Protein AF-A0A353WF46-F1 (afdb_monomer_lite)

Secondary structure (DSSP, 8-state):
----------HHHHHHHHTT--HHHHHHHHHHTTPPPHHHHHHHHHHTTSS-HHHHHHHH--

Radius of gyration: 14.26 Å; chains: 1; bounding box: 34×16×36 Å

Structure (mmCIF, N/CA/C/O backbone):
data_AF-A0A353WF46-F1
#
_entry.id   AF-A0A353WF46-F1
#
loop_
_atom_site.group_PDB
_atom_site.id
_atom_site.type_symbol
_atom_site.label_atom_id
_atom_site.label_alt_id
_atom_site.label_comp_id
_atom_site.label_asym_id
_atom_site.label_entity_id
_atom_site.label_seq_id
_atom_site.pdbx_PDB_ins_code
_atom_site.Cartn_x
_atom_site.Cartn_y
_atom_site.Cartn_z
_atom_site.occupancy
_atom_site.B_iso_or_equiv
_atom_site.auth_seq_id
_atom_site.auth_comp_id
_atom_site.auth_asym_id
_atom_site.auth_atom_id
_atom_site.pdbx_PDB_model_num
ATOM 1 N N . MET A 1 1 ? -9.588 -9.945 10.045 1.00 63.75 1 MET A N 1
ATOM 2 C CA . MET A 1 1 ? -9.424 -8.844 9.071 1.00 63.75 1 MET A CA 1
ATOM 3 C C . MET A 1 1 ? -7.979 -8.845 8.599 1.00 63.75 1 MET A C 1
ATOM 5 O O . MET A 1 1 ? -7.131 -9.246 9.379 1.00 63.75 1 MET A O 1
ATOM 9 N N . VAL A 1 2 ? -7.702 -8.421 7.364 1.00 81.56 2 VAL A N 1
ATOM 10 C CA . VAL A 1 2 ? -6.335 -8.194 6.863 1.00 81.56 2 VAL A CA 1
ATOM 11 C C . VAL A 1 2 ? -6.198 -6.719 6.491 1.00 81.56 2 VAL A C 1
ATOM 13 O O . VAL A 1 2 ? -7.112 -6.201 5.849 1.00 81.56 2 VAL A O 1
ATOM 16 N N . ILE A 1 3 ? -5.113 -6.058 6.896 1.00 84.56 3 ILE A N 1
ATOM 17 C CA . ILE A 1 3 ? -4.662 -4.759 6.366 1.00 84.56 3 ILE A CA 1
ATOM 18 C C . ILE A 1 3 ? -3.612 -5.075 5.298 1.00 84.56 3 ILE A C 1
ATOM 20 O O . ILE A 1 3 ? -2.739 -5.902 5.555 1.00 84.56 3 ILE A O 1
ATOM 24 N N . ALA A 1 4 ? -3.738 -4.520 4.093 1.00 87.00 4 ALA A N 1
ATOM 25 C CA . ALA A 1 4 ? -2.861 -4.889 2.982 1.00 87.00 4 ALA A CA 1
ATOM 26 C C . ALA A 1 4 ? -2.600 -3.726 2.026 1.00 87.00 4 ALA A C 1
ATOM 28 O O . ALA A 1 4 ? -3.475 -2.905 1.761 1.00 87.00 4 ALA A O 1
ATOM 29 N N . GLU A 1 5 ? -1.403 -3.727 1.452 1.00 89.19 5 GLU A N 1
ATOM 30 C CA . GLU A 1 5 ? -1.039 -2.941 0.279 1.00 89.19 5 GLU A CA 1
ATOM 31 C C . GLU A 1 5 ? -0.949 -3.868 -0.936 1.00 89.19 5 GLU A C 1
ATOM 33 O O . GLU A 1 5 ? -0.514 -5.018 -0.831 1.00 89.19 5 GLU A O 1
ATOM 38 N N . ALA A 1 6 ? -1.405 -3.397 -2.094 1.00 89.44 6 ALA A N 1
ATOM 39 C CA . ALA A 1 6 ? -1.404 -4.195 -3.311 1.00 89.44 6 ALA A CA 1
ATOM 40 C C . ALA A 1 6 ? -1.135 -3.321 -4.532 1.00 89.44 6 ALA A C 1
ATOM 42 O O . ALA A 1 6 ? -1.732 -2.259 -4.703 1.00 89.44 6 ALA A O 1
ATOM 43 N N . PHE A 1 7 ? -0.272 -3.817 -5.410 1.00 92.88 7 PHE A N 1
ATOM 44 C CA . PHE A 1 7 ? 0.031 -3.229 -6.706 1.00 92.88 7 PHE A CA 1
ATOM 45 C C . PHE A 1 7 ? 0.092 -4.334 -7.761 1.00 92.88 7 PHE A C 1
ATOM 47 O O . PHE A 1 7 ? 0.262 -5.517 -7.458 1.00 92.88 7 PHE A O 1
ATOM 54 N N . SER A 1 8 ? -0.077 -3.950 -9.018 1.00 93.31 8 SER A N 1
ATOM 55 C CA . SER A 1 8 ? -0.002 -4.857 -10.156 1.00 93.31 8 SER A CA 1
ATOM 56 C C . SER A 1 8 ? 1.431 -4.961 -10.677 1.00 93.31 8 SER A C 1
ATOM 58 O O . SER A 1 8 ? 2.171 -3.978 -10.738 1.00 93.31 8 SER A O 1
ATOM 60 N N . ASN A 1 9 ? 1.815 -6.160 -11.116 1.00 91.94 9 ASN A N 1
ATOM 61 C CA . ASN A 1 9 ? 3.075 -6.375 -11.824 1.00 91.94 9 ASN A CA 1
ATOM 62 C C . ASN A 1 9 ? 2.960 -5.874 -13.274 1.00 91.94 9 ASN A C 1
ATOM 64 O O . ASN A 1 9 ? 2.672 -6.647 -14.189 1.00 91.94 9 ASN A O 1
ATOM 68 N N . THR A 1 10 ? 3.124 -4.567 -13.463 1.00 94.56 10 THR A N 1
ATOM 69 C CA . THR A 1 10 ? 3.068 -3.903 -14.770 1.00 94.56 10 THR A CA 1
ATOM 70 C C . THR A 1 10 ? 4.394 -4.026 -15.517 1.00 94.56 10 THR A C 1
ATOM 72 O O . THR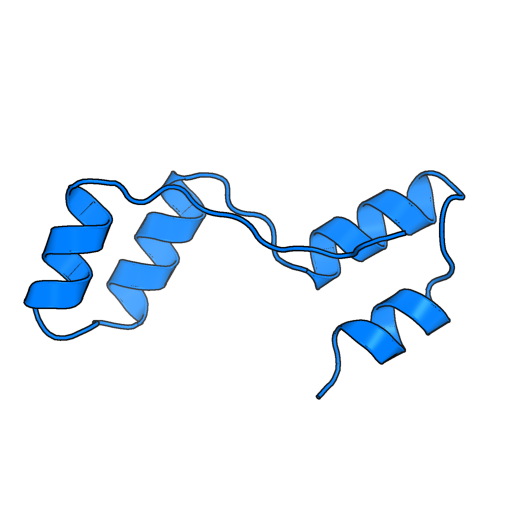 A 1 10 ? 5.443 -4.316 -14.936 1.00 94.56 10 THR A O 1
ATOM 75 N N . HIS A 1 11 ? 4.366 -3.786 -16.828 1.00 94.38 11 HIS A N 1
ATOM 76 C CA . HIS A 1 11 ? 5.590 -3.796 -17.622 1.00 94.38 11 HIS A CA 1
ATOM 77 C C . HIS A 1 11 ? 6.533 -2.651 -17.219 1.00 94.38 11 HIS A C 1
ATOM 79 O O . HIS A 1 11 ? 7.746 -2.839 -17.168 1.00 94.38 11 HIS A O 1
ATOM 85 N N . GLU A 1 12 ? 5.984 -1.490 -16.852 1.00 92.69 12 GLU A N 1
ATOM 86 C CA . GLU A 1 12 ? 6.756 -0.352 -16.349 1.00 92.69 12 GLU A CA 1
ATOM 87 C C . GLU A 1 12 ? 7.472 -0.697 -15.038 1.00 92.69 12 GLU A C 1
ATOM 89 O O . GLU A 1 12 ? 8.663 -0.421 -14.888 1.00 92.69 12 GLU A O 1
ATOM 94 N N . LEU A 1 13 ? 6.782 -1.377 -14.115 1.00 94.06 13 LEU A N 1
ATOM 95 C CA . LEU A 1 13 ? 7.379 -1.828 -12.862 1.00 94.06 13 LEU A CA 1
ATOM 96 C C . LEU A 1 13 ? 8.534 -2.810 -13.107 1.00 94.06 13 LEU A C 1
ATOM 98 O O . LEU A 1 13 ? 9.589 -2.691 -12.486 1.00 94.06 13 LEU A O 1
ATOM 102 N N . GLN A 1 14 ? 8.374 -3.743 -14.049 1.00 93.50 14 GLN A N 1
ATOM 103 C CA . GLN A 1 14 ? 9.440 -4.677 -14.431 1.00 93.50 14 GLN A CA 1
ATOM 104 C C . GLN A 1 14 ? 10.669 -3.945 -14.972 1.00 93.50 14 GLN A C 1
ATOM 106 O O . GLN A 1 14 ? 11.794 -4.271 -14.593 1.00 93.50 14 GLN A O 1
ATOM 111 N N . GLN A 1 15 ? 10.467 -2.928 -15.813 1.00 93.94 15 GLN A N 1
ATOM 112 C CA . GLN A 1 15 ? 11.562 -2.108 -16.330 1.00 93.94 15 GLN A CA 1
ATOM 113 C C . GLN A 1 15 ? 12.280 -1.347 -15.207 1.00 93.94 15 GLN A C 1
ATOM 115 O O . GLN A 1 15 ? 13.510 -1.334 -15.180 1.00 93.94 15 GLN A O 1
ATOM 120 N N . ILE A 1 16 ? 11.539 -0.779 -14.249 1.00 92.69 16 ILE A N 1
ATOM 121 C CA . ILE A 1 16 ? 12.109 -0.090 -13.078 1.00 92.69 16 ILE A CA 1
ATOM 122 C C . ILE A 1 16 ? 12.952 -1.049 -12.225 1.00 92.69 16 ILE A C 1
ATOM 124 O O . ILE A 1 16 ? 14.035 -0.677 -11.767 1.00 92.69 16 ILE A O 1
ATOM 128 N N . ILE A 1 17 ? 12.487 -2.288 -12.030 1.00 92.81 17 ILE A N 1
ATOM 129 C CA . ILE A 1 17 ? 13.221 -3.318 -11.283 1.00 92.81 17 ILE A CA 1
ATOM 130 C C . ILE A 1 17 ? 14.531 -3.670 -12.002 1.00 92.81 17 ILE A C 1
ATOM 132 O O . ILE A 1 17 ? 15.596 -3.634 -11.386 1.00 92.81 17 ILE A O 1
ATOM 136 N N . VAL A 1 18 ? 14.472 -3.954 -13.308 1.00 93.38 18 VAL A N 1
ATOM 137 C CA . VAL A 1 18 ? 15.649 -4.316 -14.122 1.00 93.38 18 VAL A CA 1
ATOM 138 C C . VAL A 1 18 ? 16.660 -3.169 -14.211 1.00 93.38 18 VAL A C 1
ATOM 140 O O . VAL A 1 18 ? 17.864 -3.411 -14.217 1.00 93.38 18 VAL A O 1
ATOM 143 N N . ALA A 1 19 ? 16.192 -1.920 -14.219 1.00 90.94 19 ALA A N 1
ATOM 144 C CA . ALA A 1 19 ? 17.037 -0.727 -14.247 1.00 90.94 19 ALA A CA 1
ATOM 145 C C . ALA A 1 19 ? 17.752 -0.423 -12.912 1.00 90.94 19 ALA A C 1
ATOM 147 O O . ALA A 1 19 ? 18.460 0.579 -12.820 1.00 90.94 19 ALA A O 1
ATOM 148 N N . GLY A 1 20 ? 17.588 -1.264 -11.883 1.00 90.56 20 GLY A N 1
ATOM 149 C CA . GLY A 1 20 ? 18.292 -1.133 -10.605 1.00 90.56 20 GLY A CA 1
ATOM 150 C C . GLY A 1 20 ? 17.469 -0.517 -9.473 1.00 90.56 20 GLY A C 1
ATOM 151 O O . GLY A 1 20 ? 18.055 0.064 -8.565 1.00 90.56 20 GLY A O 1
ATOM 152 N N . LEU A 1 21 ? 16.134 -0.650 -9.503 1.00 82.94 21 LEU A N 1
ATOM 153 C CA . LEU A 1 21 ? 15.236 -0.275 -8.398 1.00 82.94 21 LEU A CA 1
ATOM 154 C C . LEU A 1 21 ? 15.438 1.172 -7.916 1.00 82.94 21 LEU A C 1
ATOM 156 O O . LEU A 1 21 ? 15.694 1.427 -6.740 1.00 82.94 21 LEU A O 1
ATOM 160 N N . ASN A 1 22 ? 15.291 2.145 -8.819 1.00 91.31 22 ASN A N 1
ATOM 161 C CA . ASN A 1 22 ? 15.270 3.553 -8.420 1.00 91.31 22 ASN A CA 1
ATOM 162 C C . ASN A 1 22 ? 14.050 3.819 -7.503 1.00 91.31 22 ASN A C 1
ATOM 164 O O . ASN A 1 22 ? 12.913 3.731 -7.978 1.00 91.31 22 ASN A O 1
ATOM 168 N N . PRO A 1 23 ? 14.243 4.203 -6.224 1.00 89.19 23 PRO A N 1
ATOM 169 C CA . PRO A 1 23 ? 13.136 4.366 -5.280 1.00 89.19 23 PRO A CA 1
ATOM 170 C C . PRO A 1 23 ? 12.156 5.486 -5.650 1.00 89.19 23 PRO A C 1
ATOM 172 O O . PRO A 1 23 ? 10.995 5.443 -5.248 1.00 89.19 23 PRO A O 1
ATOM 175 N N . GLY A 1 24 ? 12.612 6.507 -6.384 1.00 92.56 24 GLY A N 1
ATOM 176 C CA . GLY A 1 24 ? 11.753 7.583 -6.881 1.00 92.56 24 GLY A CA 1
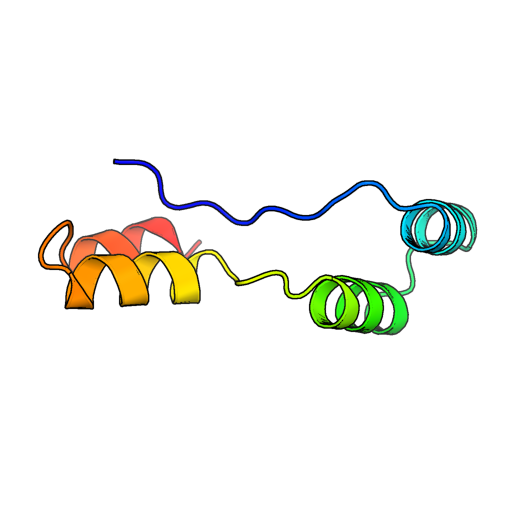ATOM 177 C C . GLY A 1 24 ? 10.809 7.072 -7.965 1.00 92.56 24 GLY A C 1
ATOM 178 O O . GLY A 1 24 ? 9.595 7.162 -7.810 1.00 92.56 24 GLY A O 1
ATOM 179 N N . ALA A 1 25 ? 11.370 6.427 -8.991 1.00 92.12 25 ALA A N 1
ATOM 180 C CA . ALA A 1 25 ? 10.593 5.839 -10.082 1.00 92.12 25 ALA A CA 1
ATOM 181 C C . ALA A 1 25 ? 9.599 4.779 -9.579 1.00 92.12 25 ALA A C 1
ATOM 183 O O . ALA A 1 25 ? 8.467 4.716 -10.049 1.00 92.12 25 ALA A O 1
ATOM 184 N N . LEU A 1 26 ? 9.997 3.987 -8.579 1.00 92.38 26 LEU A N 1
ATOM 185 C CA . LEU A 1 26 ? 9.133 2.989 -7.954 1.00 92.38 26 LEU A CA 1
ATOM 186 C C . LEU A 1 26 ? 7.921 3.628 -7.254 1.00 92.38 26 LEU A C 1
ATOM 188 O O . LEU A 1 26 ? 6.790 3.184 -7.439 1.00 92.38 26 LEU A O 1
ATOM 192 N N . ARG A 1 27 ? 8.139 4.704 -6.485 1.00 91.19 27 ARG A N 1
ATOM 193 C CA . ARG A 1 27 ? 7.051 5.448 -5.828 1.00 91.19 27 ARG A CA 1
ATOM 194 C C . ARG A 1 27 ? 6.106 6.092 -6.834 1.00 91.19 27 ARG A C 1
ATOM 196 O O . ARG A 1 27 ? 4.900 6.114 -6.594 1.00 91.19 27 ARG A O 1
ATOM 203 N N . ASP A 1 28 ? 6.639 6.619 -7.929 1.00 93.62 28 ASP A N 1
ATOM 204 C CA . ASP A 1 28 ? 5.827 7.232 -8.977 1.00 93.62 28 ASP A CA 1
ATOM 205 C C . ASP A 1 28 ? 4.975 6.185 -9.702 1.00 93.62 28 ASP A C 1
ATOM 207 O O . ASP A 1 28 ? 3.788 6.421 -9.932 1.00 93.62 28 ASP A O 1
ATOM 211 N N . GLU A 1 29 ? 5.525 4.997 -9.966 1.00 94.62 29 GLU A N 1
ATOM 212 C CA . 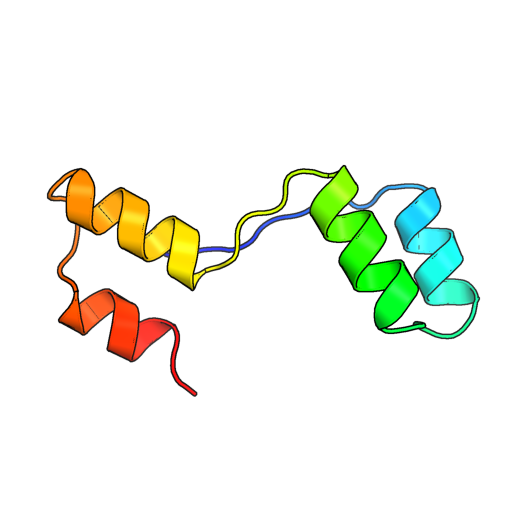GLU A 1 29 ? 4.771 3.873 -10.525 1.00 94.62 29 GLU A CA 1
ATOM 213 C C . GLU A 1 29 ? 3.664 3.398 -9.573 1.00 94.62 29 GLU A C 1
ATOM 215 O O . GLU A 1 29 ? 2.520 3.236 -9.994 1.00 94.62 29 GLU A O 1
ATOM 220 N N . PHE A 1 30 ? 3.943 3.253 -8.276 1.00 93.69 30 PHE A N 1
ATOM 221 C CA . PHE A 1 30 ? 2.918 2.885 -7.292 1.00 93.69 30 PHE A CA 1
ATOM 222 C C . PHE A 1 30 ? 1.789 3.917 -7.195 1.00 93.69 30 PHE A C 1
ATOM 224 O O . PHE A 1 30 ? 0.612 3.551 -7.168 1.00 93.69 30 PHE A O 1
ATOM 231 N N . LYS A 1 31 ? 2.121 5.214 -7.224 1.00 91.38 31 LYS A N 1
ATOM 232 C CA . LYS A 1 31 ? 1.117 6.287 -7.291 1.00 91.38 31 LYS A CA 1
ATOM 233 C C . LYS A 1 31 ? 0.304 6.223 -8.580 1.00 91.38 31 LYS A C 1
ATOM 235 O O . LYS A 1 31 ? -0.914 6.378 -8.530 1.00 91.38 31 LYS A O 1
ATOM 240 N N . ARG A 1 32 ? 0.951 5.973 -9.724 1.00 94.56 32 ARG A N 1
ATOM 241 C CA . ARG A 1 32 ? 0.283 5.829 -11.027 1.00 94.56 32 ARG A CA 1
ATOM 242 C C . ARG A 1 32 ? -0.719 4.676 -11.021 1.00 94.56 32 ARG A C 1
ATOM 244 O O . ARG A 1 32 ? -1.787 4.799 -11.612 1.00 94.56 32 ARG A O 1
ATOM 251 N N . GLN A 1 33 ? -0.391 3.584 -10.335 1.00 93.50 33 GLN A N 1
ATOM 252 C CA . GLN A 1 33 ? -1.281 2.436 -10.165 1.00 93.50 33 GLN A CA 1
ATOM 253 C C . GLN A 1 33 ? -2.417 2.673 -9.154 1.00 93.50 33 GLN A C 1
ATOM 255 O O . GLN A 1 33 ? -3.284 1.814 -9.012 1.00 93.50 33 GLN A O 1
ATOM 260 N N . GLY A 1 34 ? -2.441 3.814 -8.455 1.00 92.25 34 GLY A N 1
ATOM 261 C CA . GLY A 1 34 ? -3.429 4.087 -7.410 1.00 92.25 34 GLY A CA 1
ATOM 262 C C . GLY A 1 34 ? -3.252 3.202 -6.175 1.00 92.25 34 GLY A C 1
ATOM 263 O O . GLY A 1 34 ? -4.224 2.952 -5.462 1.00 92.25 34 GLY A O 1
ATOM 264 N N . MET A 1 35 ? -2.032 2.712 -5.933 1.00 93.81 35 MET A N 1
ATOM 265 C CA . MET A 1 35 ? -1.718 1.918 -4.752 1.00 93.81 35 MET A CA 1
ATOM 266 C C . MET A 1 35 ? -1.949 2.757 -3.492 1.00 93.81 35 MET A C 1
ATOM 268 O O . MET A 1 35 ? -1.407 3.857 -3.361 1.00 93.81 35 MET A O 1
ATOM 272 N N . ILE A 1 36 ? -2.732 2.215 -2.563 1.00 91.62 36 ILE A N 1
ATOM 273 C CA . ILE A 1 36 ? -2.875 2.756 -1.211 1.00 91.62 36 ILE A CA 1
ATOM 274 C C . ILE A 1 36 ? -1.913 2.036 -0.269 1.00 91.62 36 ILE A C 1
ATOM 276 O O . ILE A 1 36 ? -1.637 0.848 -0.442 1.00 91.62 36 ILE A O 1
ATOM 280 N N . THR A 1 37 ? -1.399 2.760 0.719 1.00 91.94 37 THR A N 1
ATOM 281 C CA . THR A 1 37 ? -0.530 2.175 1.745 1.00 91.94 37 THR A CA 1
ATOM 282 C C . THR A 1 37 ? -1.343 1.349 2.740 1.00 91.94 37 THR A C 1
ATOM 284 O O . THR A 1 37 ? -2.551 1.553 2.895 1.00 91.94 37 THR A O 1
ATOM 287 N N . MET A 1 38 ? -0.675 0.455 3.474 1.00 91.69 38 MET A N 1
ATOM 288 C CA . MET A 1 38 ? -1.311 -0.292 4.568 1.00 91.69 38 MET A CA 1
ATOM 289 C C . MET A 1 38 ? -1.964 0.631 5.611 1.00 91.69 38 MET A C 1
ATOM 291 O O . MET A 1 38 ? -3.074 0.367 6.062 1.00 91.69 38 MET A O 1
ATOM 295 N N . GLU A 1 39 ? -1.327 1.754 5.949 1.00 90.62 39 GLU A N 1
ATOM 296 C CA . GLU A 1 39 ? -1.888 2.758 6.866 1.00 90.62 39 GLU A CA 1
ATOM 297 C C . GLU A 1 39 ? -3.190 3.368 6.332 1.00 90.62 39 GLU A C 1
ATOM 299 O O . GLU A 1 39 ? -4.180 3.475 7.057 1.00 90.62 39 GLU A O 1
ATOM 304 N N . GLN A 1 40 ? -3.222 3.716 5.044 1.00 91.50 40 GLN A N 1
ATOM 305 C CA . GLN A 1 40 ? -4.416 4.271 4.405 1.00 91.50 40 GLN A CA 1
ATOM 306 C C . GLN A 1 40 ? -5.563 3.255 4.368 1.00 91.50 40 GLN A C 1
ATOM 308 O O . GLN A 1 40 ? -6.705 3.602 4.676 1.00 91.50 40 GLN A O 1
ATOM 313 N N . ASP A 1 41 ? -5.270 2.000 4.025 1.00 93.25 41 ASP A N 1
ATOM 314 C CA . ASP A 1 41 ? -6.239 0.902 4.044 1.00 93.25 41 ASP A CA 1
ATOM 315 C C . ASP A 1 41 ? -6.786 0.644 5.462 1.00 93.25 41 ASP A C 1
ATOM 317 O O . ASP A 1 41 ? -8.000 0.511 5.656 1.00 93.25 41 ASP A O 1
ATOM 321 N N . GLY A 1 42 ? -5.913 0.666 6.471 1.00 92.06 42 GLY A N 1
ATOM 322 C CA . GLY A 1 42 ? -6.290 0.585 7.880 1.00 92.06 42 GLY A CA 1
ATOM 323 C C . GLY A 1 42 ? -7.225 1.721 8.298 1.00 92.06 42 GLY A C 1
ATOM 324 O O . GLY A 1 42 ? -8.302 1.469 8.841 1.00 92.06 42 GLY A O 1
ATOM 325 N N . LEU A 1 43 ? -6.883 2.970 7.971 1.00 93.25 43 LEU A N 1
ATOM 326 C CA . LEU A 1 43 ? -7.705 4.133 8.311 1.00 93.25 43 LEU A CA 1
ATOM 327 C C . LEU A 1 43 ? -9.097 4.073 7.659 1.00 93.25 43 LEU A C 1
ATOM 329 O O . LEU A 1 43 ? -10.103 4.359 8.310 1.00 93.25 43 LEU A O 1
ATOM 333 N N . ILE A 1 44 ? -9.192 3.634 6.399 1.00 93.19 44 ILE A N 1
ATOM 334 C CA . ILE A 1 44 ? -10.482 3.422 5.720 1.00 93.19 44 ILE A CA 1
ATOM 335 C C . ILE A 1 44 ? -11.340 2.399 6.479 1.00 93.19 44 ILE A C 1
ATOM 337 O O . ILE A 1 44 ? -12.560 2.558 6.575 1.00 93.19 44 ILE A O 1
ATOM 341 N N . LYS A 1 45 ? -10.728 1.349 7.034 1.00 93.06 45 LYS A N 1
ATOM 342 C CA . LYS A 1 45 ? -11.433 0.309 7.800 1.00 93.06 45 LYS A CA 1
ATOM 343 C C . LYS A 1 45 ? -11.869 0.787 9.180 1.00 93.06 45 LYS A C 1
ATOM 345 O O . LYS A 1 45 ? -12.958 0.401 9.608 1.00 93.06 45 LYS A O 1
ATOM 350 N N . VAL A 1 46 ? -11.099 1.666 9.821 1.00 95.19 46 VAL A N 1
ATOM 351 C CA . VAL A 1 46 ? -11.519 2.362 11.049 1.00 95.19 46 VAL A CA 1
ATOM 352 C C . VAL A 1 46 ? -12.771 3.188 10.787 1.00 95.19 46 VAL A C 1
ATOM 354 O O . VAL A 1 46 ? -13.768 3.046 11.490 1.00 95.19 46 VAL A O 1
ATOM 357 N N . LEU A 1 47 ? -12.768 3.995 9.720 1.00 93.94 47 LEU A N 1
ATOM 358 C CA . LEU A 1 47 ? -13.920 4.826 9.351 1.00 93.94 47 LEU A CA 1
ATOM 359 C C . LEU A 1 47 ? -15.174 4.002 9.021 1.00 93.94 47 LEU A C 1
ATOM 361 O O . LEU A 1 47 ? -16.293 4.487 9.165 1.00 93.94 47 LEU A O 1
ATOM 365 N N . ARG A 1 48 ? -14.998 2.750 8.591 1.00 94.81 48 ARG A N 1
ATOM 366 C CA . ARG A 1 48 ? -16.083 1.792 8.328 1.00 94.81 48 ARG A CA 1
ATOM 367 C C . ARG A 1 48 ? -16.501 0.981 9.561 1.00 94.81 48 ARG A C 1
ATOM 369 O O . ARG A 1 48 ? -17.377 0.131 9.439 1.00 94.81 48 ARG A O 1
ATOM 376 N N . GLY A 1 49 ? -15.882 1.214 10.720 1.00 92.44 49 GLY A N 1
ATOM 377 C CA . GLY A 1 49 ? -16.180 0.512 11.969 1.00 92.44 49 GLY A CA 1
ATOM 378 C C . GLY A 1 49 ? -15.751 -0.956 11.978 1.00 92.44 49 GLY A C 1
ATOM 379 O O . GLY A 1 49 ? -16.33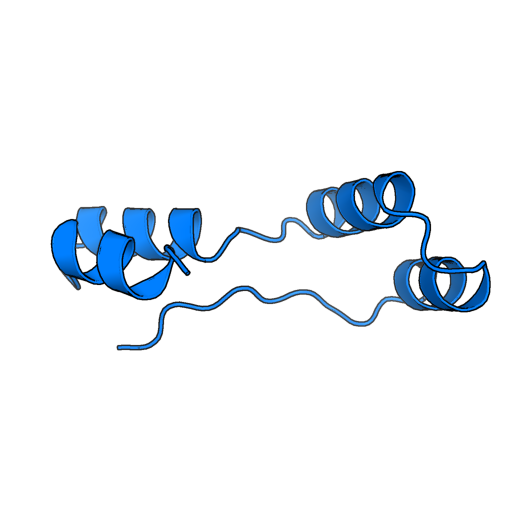6 -1.751 12.706 1.00 92.44 49 GLY A O 1
ATOM 380 N N . VAL A 1 50 ? -14.775 -1.340 11.148 1.00 93.50 50 VAL A N 1
ATOM 381 C CA . VAL A 1 50 ? -14.350 -2.744 11.020 1.00 93.50 50 VAL A CA 1
ATOM 382 C C . VAL A 1 50 ? -13.140 -3.064 11.922 1.00 93.50 50 VAL A C 1
ATOM 384 O O . VAL A 1 50 ? -12.963 -4.220 12.290 1.00 93.50 50 VAL A O 1
ATOM 387 N N . THR A 1 51 ? -12.310 -2.070 12.266 1.00 92.06 51 THR A N 1
ATOM 388 C CA . THR A 1 51 ? -11.108 -2.172 13.135 1.00 92.06 51 THR A CA 1
ATOM 389 C C . THR A 1 51 ? -10.934 -0.890 13.947 1.00 92.06 51 THR A C 1
ATOM 391 O O . THR A 1 51 ? -11.633 0.094 13.685 1.00 92.06 51 THR A O 1
ATOM 394 N N . THR A 1 52 ? -10.028 -0.885 14.926 1.00 92.38 52 THR A N 1
ATOM 395 C CA . THR A 1 52 ? -9.713 0.300 15.736 1.00 92.38 52 THR A CA 1
ATOM 396 C C . THR A 1 52 ? -8.428 0.994 15.284 1.00 92.38 52 THR A C 1
ATOM 398 O O . THR A 1 52 ? -7.604 0.429 14.565 1.00 92.38 52 THR A O 1
ATOM 401 N N . VAL A 1 53 ? -8.252 2.252 15.697 1.00 91.00 53 VAL A N 1
ATOM 402 C CA . VAL A 1 53 ? -7.035 3.023 15.391 1.00 91.00 53 VAL A CA 1
ATOM 403 C C . VAL A 1 53 ? -5.806 2.343 15.996 1.00 91.00 53 VAL A C 1
ATOM 405 O O . VAL A 1 53 ? -4.758 2.291 15.361 1.00 91.00 53 VAL A O 1
ATOM 408 N N . GLU A 1 54 ? -5.939 1.780 17.196 1.00 90.31 54 GLU A N 1
ATOM 409 C CA . GLU A 1 54 ? -4.869 1.073 17.899 1.00 90.31 54 GLU A CA 1
ATOM 410 C C . GLU A 1 54 ? -4.403 -0.170 17.132 1.00 90.31 54 GLU A C 1
ATOM 412 O O . GLU A 1 54 ? -3.200 -0.395 17.012 1.00 90.31 54 GLU A O 1
ATOM 417 N N . GLU A 1 55 ? -5.333 -0.949 16.571 1.00 87.44 55 GLU A N 1
ATOM 418 C CA . GLU A 1 55 ? -4.999 -2.110 15.738 1.00 87.44 55 GLU A CA 1
ATOM 419 C C . GLU A 1 55 ? -4.244 -1.698 14.470 1.00 87.44 55 GLU A C 1
ATOM 421 O O . GLU A 1 55 ? -3.251 -2.334 14.120 1.00 87.44 55 GLU A O 1
ATOM 426 N N . VAL A 1 56 ? -4.666 -0.613 13.808 1.00 89.81 56 VAL A N 1
ATOM 427 C CA . VAL A 1 56 ? -3.966 -0.092 12.623 1.00 89.81 56 VAL A CA 1
ATOM 428 C C . VAL A 1 56 ? -2.551 0.342 12.984 1.00 89.81 56 VAL A C 1
ATOM 430 O O . VAL A 1 56 ? -1.604 -0.101 12.344 1.00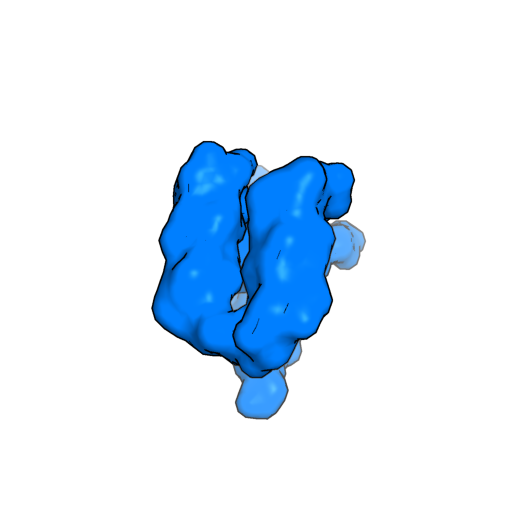 89.81 56 VAL A O 1
ATOM 433 N N . LEU A 1 57 ? -2.387 1.136 14.045 1.00 88.75 57 LEU A N 1
ATOM 434 C CA . LEU A 1 57 ? -1.074 1.621 14.476 1.00 88.75 57 LEU A CA 1
ATOM 435 C C . LEU A 1 57 ? -0.130 0.489 14.891 1.00 88.75 57 LEU A C 1
ATOM 437 O O . LEU A 1 57 ? 1.070 0.600 14.657 1.00 88.75 57 LEU A O 1
ATOM 441 N N . SER A 1 58 ? -0.653 -0.583 15.492 1.00 88.06 58 SER A N 1
ATOM 442 C CA . SER A 1 58 ? 0.140 -1.767 15.838 1.00 88.06 58 SER A CA 1
ATOM 443 C C . SER A 1 58 ? 0.509 -2.617 14.623 1.00 88.06 58 SER A C 1
ATOM 445 O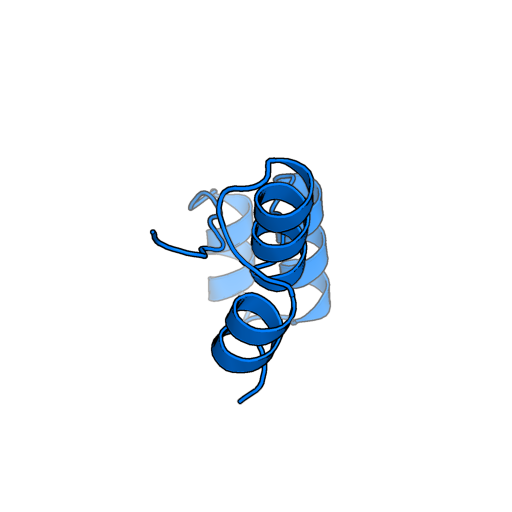 O . SER A 1 58 ? 1.471 -3.372 14.701 1.00 88.06 58 SER A O 1
ATOM 447 N N . ALA A 1 59 ? -0.271 -2.558 13.543 1.00 85.06 59 ALA A N 1
ATOM 448 C CA . ALA A 1 59 ? -0.041 -3.349 12.338 1.00 85.06 59 ALA A CA 1
ATOM 449 C C . ALA A 1 59 ? 0.834 -2.628 11.302 1.00 85.06 59 ALA A C 1
ATOM 451 O O . ALA A 1 59 ? 1.377 -3.282 10.416 1.00 85.06 59 ALA A O 1
ATOM 452 N N . THR A 1 60 ? 0.938 -1.297 11.374 1.00 83.81 60 THR A N 1
ATOM 453 C CA . THR A 1 60 ? 1.679 -0.483 10.396 1.00 83.81 60 THR A CA 1
ATOM 454 C C . THR A 1 60 ? 2.952 0.154 10.943 1.00 83.81 60 THR A C 1
ATOM 456 O O . THR A 1 60 ? 3.731 0.672 10.147 1.00 83.81 60 THR A O 1
ATOM 459 N N . ASN A 1 61 ? 3.168 0.150 12.262 1.00 69.94 61 ASN A N 1
ATOM 460 C CA . ASN A 1 61 ? 4.473 0.461 12.847 1.00 69.94 61 ASN A CA 1
ATOM 461 C C . ASN A 1 61 ? 5.285 -0.831 12.994 1.00 69.94 61 ASN A C 1
ATOM 463 O O . ASN A 1 61 ? 4.893 -1.698 13.774 1.00 69.94 61 ASN A O 1
ATOM 467 N N . ASP A 1 62 ? 6.411 -0.907 12.285 1.00 50.59 62 ASP A N 1
ATOM 468 C CA . ASP A 1 62 ? 7.571 -1.717 12.683 1.00 50.59 62 ASP A CA 1
ATOM 469 C C . ASP A 1 62 ? 8.475 -0.899 13.622 1.00 50.59 62 ASP A C 1
ATOM 471 O O . ASP A 1 62 ? 8.731 0.292 13.309 1.00 50.59 62 ASP A O 1
#

pLDDT: mean 89.96, std 7.29, range [50.59, 95.19]

Sequence (62 aa):
MVIAEAFSNTHELQQIIVAGLNPGALRDEFKRQGMITMEQDGLIKVLRGVTTVEEVLSATND

Foldseek 3Di:
DDQDWDFDPDPQCVVCVVVPNDVVSNVVNCVVRVIDDSLRSVVVCCVVVNDHPVVSCVVPDD